Protein AF-A0A839HGT4-F1 (afdb_monomer_lite)

Radius of gyration: 17.66 Å; chains: 1; bounding box: 36×34×66 Å

Sequence (152 aa):
MLLLSRGLAERLERAIYTRLTATAQTRLDPGFSEPMRWLAMYPPLILPAMKPLRERFRAVAPAPWTVQVWLEGGLAEALAESWTWLPGNQAMQLLTLRGRVELRLEVSGDLSPELLDRAWGLLQRALRQAHLVAAEPARGQKMQPVPSRPLV

pLDDT: mean 83.68, std 14.23, range [38.78, 97.06]

Structure (mmCIF, N/CA/C/O backbone):
data_AF-A0A839HGT4-F1
#
_entry.id   AF-A0A839HGT4-F1
#
loop_
_atom_site.group_PDB
_atom_site.id
_atom_site.type_symbol
_atom_site.label_atom_id
_atom_site.label_alt_id
_atom_site.label_comp_id
_atom_site.label_asym_id
_atom_site.label_entity_id
_atom_site.label_seq_id
_atom_site.pdbx_PDB_ins_code
_atom_site.Cartn_x
_atom_site.Cartn_y
_atom_site.Cartn_z
_atom_site.occupancy
_atom_site.B_iso_or_equiv
_atom_site.auth_seq_id
_atom_site.auth_comp_id
_atom_site.auth_asym_id
_atom_site.auth_atom_id
_atom_site.pdbx_PDB_model_num
ATOM 1 N N . MET A 1 1 ? -1.126 -8.202 -4.307 1.00 91.88 1 MET A N 1
ATOM 2 C CA . MET A 1 1 ? -1.610 -6.850 -4.666 1.00 91.88 1 MET A CA 1
ATOM 3 C C . MET A 1 1 ? -0.645 -5.845 -4.074 1.00 91.88 1 MET A C 1
ATOM 5 O O . MET A 1 1 ? -0.169 -6.081 -2.972 1.00 91.88 1 MET A O 1
ATOM 9 N N . LEU A 1 2 ? -0.371 -4.745 -4.769 1.00 95.62 2 LEU A N 1
ATOM 10 C CA . LEU A 1 2 ? 0.358 -3.609 -4.214 1.00 95.62 2 LEU A CA 1
ATOM 11 C C . LEU A 1 2 ? -0.546 -2.375 -4.236 1.00 95.62 2 LEU A C 1
ATOM 13 O O . LEU A 1 2 ? -1.113 -2.052 -5.277 1.00 95.62 2 LEU A O 1
ATOM 17 N N . LEU A 1 3 ? -0.652 -1.697 -3.099 1.00 95.12 3 LEU A N 1
ATOM 18 C CA . LEU A 1 3 ? -1.322 -0.412 -2.931 1.00 95.12 3 LEU A CA 1
ATOM 19 C C . LEU A 1 3 ? -0.299 0.600 -2.408 1.00 95.12 3 LEU A C 1
ATOM 21 O O . LEU A 1 3 ? 0.423 0.314 -1.454 1.00 95.12 3 LEU A O 1
ATOM 25 N N . LEU A 1 4 ? -0.240 1.775 -3.022 1.00 95.62 4 LEU A N 1
ATOM 26 C CA . LEU A 1 4 ? 0.694 2.843 -2.674 1.00 95.62 4 LEU A CA 1
ATOM 27 C C . LEU A 1 4 ? -0.062 4.147 -2.473 1.00 95.62 4 LEU A C 1
ATOM 29 O O . LEU A 1 4 ? -0.983 4.433 -3.242 1.00 95.62 4 LEU A O 1
ATOM 33 N N . SER A 1 5 ? 0.357 4.969 -1.507 1.00 94.56 5 SER A N 1
ATOM 34 C CA . SER A 1 5 ? -0.072 6.368 -1.491 1.00 94.56 5 SER A CA 1
ATOM 35 C C . SER A 1 5 ? 0.372 7.052 -2.784 1.00 94.56 5 SER A C 1
ATOM 37 O O . SER A 1 5 ? 1.427 6.749 -3.352 1.00 94.56 5 SER A O 1
ATOM 39 N N . ARG A 1 6 ? -0.458 7.961 -3.288 1.00 92.25 6 ARG A N 1
ATOM 40 C CA . ARG A 1 6 ? -0.285 8.551 -4.617 1.00 92.25 6 ARG A CA 1
ATOM 41 C C . ARG A 1 6 ? 1.058 9.266 -4.770 1.00 92.25 6 ARG A C 1
ATOM 43 O O . ARG A 1 6 ? 1.762 9.025 -5.745 1.00 92.25 6 ARG A O 1
ATOM 50 N N . GLY A 1 7 ? 1.466 10.033 -3.757 1.00 92.81 7 GLY A N 1
ATOM 51 C CA . GLY A 1 7 ? 2.773 10.696 -3.745 1.00 92.81 7 GLY A CA 1
ATOM 52 C C . GLY A 1 7 ? 3.954 9.717 -3.777 1.00 92.81 7 GLY A C 1
ATOM 53 O O . GLY A 1 7 ? 4.954 9.979 -4.448 1.00 92.81 7 GLY A O 1
ATOM 54 N N . LEU A 1 8 ? 3.843 8.562 -3.107 1.00 94.50 8 LEU A N 1
ATOM 55 C CA . LEU A 1 8 ? 4.861 7.510 -3.177 1.00 94.50 8 LEU A CA 1
ATOM 56 C C . LEU A 1 8 ? 4.902 6.872 -4.571 1.00 94.50 8 LEU A C 1
ATOM 58 O O . LEU A 1 8 ? 5.988 6.721 -5.127 1.00 94.50 8 LEU A O 1
ATOM 62 N N . ALA A 1 9 ? 3.745 6.538 -5.149 1.00 94.56 9 ALA A N 1
ATOM 63 C CA . ALA A 1 9 ? 3.667 5.962 -6.492 1.00 94.56 9 ALA A CA 1
ATOM 64 C C . ALA A 1 9 ? 4.319 6.882 -7.538 1.00 94.56 9 ALA A C 1
ATOM 66 O O . ALA A 1 9 ? 5.223 6.459 -8.254 1.00 94.56 9 ALA A O 1
ATOM 67 N N . GLU A 1 10 ? 3.971 8.171 -7.535 1.00 93.94 10 GLU A N 1
ATOM 68 C CA . GLU A 1 10 ? 4.536 9.170 -8.451 1.00 93.94 10 GLU A CA 1
ATOM 69 C C . GLU A 1 10 ? 6.054 9.352 -8.275 1.00 93.94 10 GLU A C 1
ATOM 71 O O . GLU A 1 10 ? 6.787 9.584 -9.239 1.00 93.94 10 GLU A O 1
ATOM 76 N N . ARG A 1 11 ? 6.570 9.278 -7.040 1.00 94.06 11 ARG A N 1
ATOM 77 C CA . ARG A 1 11 ? 8.022 9.308 -6.781 1.00 94.06 11 ARG A CA 1
ATOM 78 C C . ARG A 1 11 ? 8.727 8.070 -7.332 1.00 94.06 11 ARG A C 1
ATOM 80 O O . ARG A 1 11 ? 9.774 8.207 -7.963 1.00 94.06 11 ARG A O 1
ATOM 87 N N . LEU A 1 12 ? 8.169 6.884 -7.098 1.00 94.50 12 LEU A N 1
ATOM 88 C CA . LEU A 1 12 ? 8.742 5.631 -7.586 1.00 94.50 12 LEU A CA 1
ATOM 89 C C . LEU A 1 12 ? 8.698 5.557 -9.114 1.00 94.50 12 LEU A C 1
ATOM 91 O O . LEU A 1 12 ? 9.690 5.169 -9.715 1.00 94.50 12 LEU A O 1
ATOM 95 N N . GLU A 1 13 ? 7.610 5.995 -9.745 1.00 93.00 13 GLU A N 1
ATOM 96 C CA . GLU A 1 13 ? 7.476 6.052 -11.207 1.00 93.00 13 GLU A CA 1
ATOM 97 C C . GLU A 1 13 ? 8.505 6.971 -11.852 1.00 93.00 13 GLU A C 1
ATOM 99 O O . GLU A 1 13 ? 9.148 6.576 -12.822 1.00 93.00 13 GLU A O 1
ATOM 104 N N . ARG A 1 14 ? 8.735 8.158 -11.277 1.00 91.75 14 ARG A N 1
ATOM 105 C CA . ARG A 1 14 ? 9.814 9.048 -11.728 1.00 91.75 14 ARG A CA 1
ATOM 106 C C . ARG A 1 14 ? 11.180 8.379 -11.610 1.00 91.75 14 ARG A C 1
ATOM 108 O O . ARG A 1 14 ? 11.961 8.427 -12.552 1.00 91.75 14 ARG A O 1
ATOM 115 N N . ALA A 1 15 ? 11.456 7.715 -10.487 1.00 89.88 15 ALA A N 1
ATOM 116 C CA . ALA A 1 15 ? 12.719 7.007 -10.289 1.00 89.88 15 ALA A CA 1
ATOM 117 C C . ALA A 1 15 ? 12.903 5.833 -11.271 1.00 89.88 15 ALA A C 1
ATOM 119 O O . ALA A 1 15 ? 14.006 5.636 -11.780 1.00 89.88 15 ALA A O 1
ATOM 120 N N . ILE A 1 16 ? 11.833 5.083 -11.562 1.00 88.25 16 ILE A N 1
ATOM 121 C CA . ILE A 1 16 ? 11.823 4.012 -12.569 1.00 88.25 16 ILE A CA 1
ATOM 122 C C . ILE A 1 16 ? 12.111 4.599 -13.948 1.00 88.25 16 ILE A C 1
ATOM 124 O O . ILE A 1 16 ? 13.024 4.124 -14.616 1.00 88.25 16 ILE A O 1
ATOM 128 N N . TYR A 1 17 ? 11.379 5.645 -14.350 1.00 85.06 17 TYR A N 1
ATOM 129 C CA . TYR A 1 17 ? 11.561 6.304 -15.641 1.00 85.06 17 TYR A CA 1
ATOM 130 C C . TYR A 1 17 ? 13.007 6.760 -15.825 1.00 85.06 17 TYR A C 1
ATOM 132 O O . TYR A 1 17 ? 13.649 6.333 -16.779 1.00 85.06 17 TYR A O 1
ATOM 140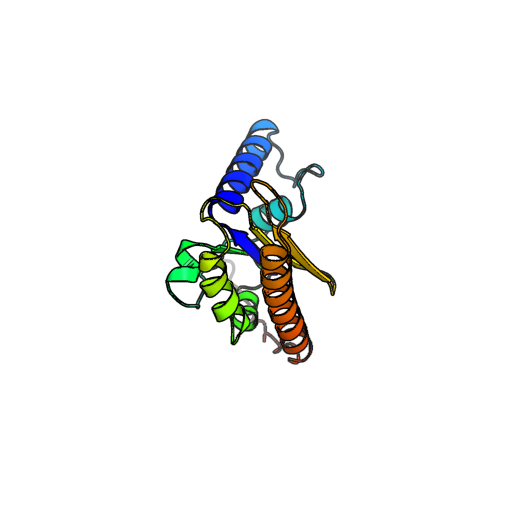 N N . THR A 1 18 ? 13.550 7.524 -14.867 1.00 85.56 18 THR A N 1
ATOM 141 C CA . THR A 1 18 ? 14.934 8.013 -14.919 1.00 85.56 18 THR A CA 1
ATOM 142 C C . THR A 1 18 ? 15.927 6.872 -15.122 1.00 85.56 18 THR A C 1
ATOM 144 O O . THR A 1 18 ? 16.818 6.985 -15.961 1.00 85.56 18 THR A O 1
ATOM 147 N N . ARG A 1 19 ? 15.769 5.757 -14.396 1.00 81.25 19 ARG A N 1
ATOM 148 C CA . ARG A 1 19 ? 16.666 4.600 -14.523 1.00 81.25 19 ARG A CA 1
ATOM 149 C C . ARG A 1 19 ? 16.521 3.889 -15.865 1.00 81.25 19 ARG A C 1
ATOM 151 O O . ARG A 1 19 ? 17.537 3.612 -16.489 1.00 81.25 19 ARG A O 1
ATOM 158 N N . LEU A 1 20 ? 15.294 3.652 -16.332 1.00 76.69 20 LEU A N 1
ATOM 159 C CA . LEU A 1 20 ? 15.043 3.013 -17.630 1.00 76.69 20 LEU A CA 1
ATOM 160 C C . LEU A 1 20 ? 15.582 3.856 -18.795 1.00 76.69 20 LEU A C 1
ATOM 162 O O . LEU A 1 20 ? 16.169 3.310 -19.727 1.00 76.69 20 LEU A O 1
ATOM 166 N N . THR A 1 21 ? 15.430 5.183 -18.734 1.00 77.94 21 THR A N 1
ATOM 167 C CA . THR A 1 21 ? 15.963 6.086 -19.765 1.00 77.94 21 THR A CA 1
ATOM 168 C C . THR A 1 21 ? 17.477 6.248 -19.696 1.00 77.94 21 THR A C 1
ATOM 170 O O . THR A 1 21 ? 18.103 6.467 -20.727 1.00 77.94 21 THR A O 1
ATOM 173 N N . ALA A 1 22 ? 18.078 6.139 -18.506 1.00 70.81 22 ALA A N 1
ATOM 174 C CA . ALA A 1 22 ? 19.517 6.319 -18.332 1.00 70.81 22 ALA A CA 1
ATOM 175 C C . ALA A 1 22 ? 20.342 5.147 -18.881 1.00 70.81 22 ALA A C 1
ATOM 177 O O . ALA A 1 22 ? 21.476 5.357 -19.303 1.00 70.81 22 ALA A O 1
ATOM 178 N N . THR A 1 23 ? 19.809 3.921 -18.873 1.00 61.31 23 THR A N 1
ATOM 179 C CA . THR A 1 23 ? 20.601 2.726 -19.207 1.00 61.31 23 THR A CA 1
ATOM 180 C C . THR A 1 23 ? 20.318 2.121 -20.581 1.00 61.31 23 THR A C 1
ATOM 182 O O . THR A 1 23 ? 20.985 1.153 -20.938 1.00 61.31 23 THR A O 1
ATOM 185 N N . ALA A 1 24 ? 19.372 2.653 -21.369 1.00 61.88 24 ALA A N 1
ATOM 186 C CA . ALA A 1 24 ? 18.932 2.056 -22.644 1.00 61.88 24 ALA A CA 1
ATOM 187 C C . ALA A 1 24 ? 18.650 0.535 -22.538 1.00 61.88 24 ALA A C 1
ATOM 189 O O . ALA A 1 24 ? 18.804 -0.221 -23.499 1.00 61.88 24 ALA A O 1
ATOM 190 N N . GLN A 1 25 ? 18.267 0.065 -21.347 1.00 55.62 25 GLN A N 1
ATOM 191 C CA . GLN A 1 25 ? 18.055 -1.347 -21.051 1.00 55.62 25 GLN A CA 1
ATOM 192 C C . GLN A 1 25 ? 16.583 -1.709 -21.249 1.00 55.62 25 GLN A C 1
ATOM 194 O O . GLN A 1 25 ? 15.686 -1.106 -20.669 1.00 55.62 25 GLN A O 1
ATOM 199 N N . THR A 1 26 ? 16.335 -2.765 -22.021 1.00 61.91 26 THR A N 1
ATOM 200 C CA . THR A 1 26 ? 15.007 -3.376 -22.213 1.00 61.91 26 THR A CA 1
ATOM 201 C C . THR A 1 26 ? 14.682 -4.453 -21.171 1.00 61.91 26 THR A C 1
ATOM 203 O O . THR A 1 26 ? 13.646 -5.110 -21.253 1.00 61.91 26 THR A O 1
ATOM 206 N N . ARG A 1 27 ? 15.561 -4.658 -20.181 1.00 63.50 27 ARG A N 1
ATOM 207 C CA . ARG A 1 27 ? 15.367 -5.593 -19.064 1.00 63.50 27 ARG A CA 1
ATOM 208 C C . ARG A 1 27 ? 15.111 -4.826 -17.770 1.00 63.50 27 ARG A C 1
ATOM 210 O O . ARG A 1 27 ? 15.682 -3.762 -17.561 1.00 63.50 27 ARG A O 1
ATOM 217 N N . LEU A 1 28 ? 14.286 -5.402 -16.894 1.00 70.31 28 LEU A N 1
ATOM 218 C CA . LEU A 1 28 ? 14.092 -4.894 -15.535 1.00 70.31 28 LEU A CA 1
ATOM 219 C C . LEU A 1 28 ? 15.431 -4.883 -14.790 1.00 70.31 28 LEU A C 1
ATOM 221 O O . LEU A 1 28 ? 16.083 -5.920 -14.666 1.00 70.31 28 LEU A O 1
ATOM 225 N N . ASP A 1 29 ? 15.814 -3.705 -14.304 1.00 74.50 29 ASP A N 1
ATOM 226 C CA . ASP A 1 29 ? 17.046 -3.487 -13.551 1.00 74.50 29 ASP A CA 1
ATOM 227 C C . ASP A 1 29 ? 17.002 -4.282 -12.226 1.00 74.50 29 ASP A C 1
ATOM 229 O O . ASP A 1 29 ? 16.066 -4.104 -11.434 1.00 74.50 29 ASP A O 1
ATOM 233 N N . PRO A 1 30 ? 17.992 -5.156 -11.946 1.00 75.38 30 PRO A N 1
ATOM 234 C CA . PRO A 1 30 ? 18.065 -5.894 -10.684 1.00 75.38 30 PRO A CA 1
ATOM 235 C C . PRO A 1 30 ? 18.169 -4.980 -9.449 1.00 75.38 30 PRO A C 1
ATOM 237 O O . PRO A 1 30 ? 17.852 -5.416 -8.343 1.00 75.38 30 PRO A O 1
ATOM 240 N N . GLY A 1 31 ? 18.548 -3.710 -9.619 1.00 81.38 31 GLY A N 1
ATOM 241 C CA . GLY A 1 31 ? 18.547 -2.680 -8.581 1.00 81.38 31 GLY A CA 1
ATOM 242 C C . GLY A 1 31 ? 17.166 -2.100 -8.243 1.00 81.38 31 GLY A C 1
ATOM 243 O O . GLY A 1 31 ? 17.079 -1.192 -7.408 1.00 81.38 31 GLY A O 1
ATOM 244 N N . PHE A 1 32 ? 16.083 -2.563 -8.878 1.00 86.56 32 PHE A N 1
ATOM 245 C CA . PHE A 1 32 ? 14.724 -2.137 -8.540 1.00 86.56 32 PHE A CA 1
ATOM 246 C C . PHE A 1 32 ? 14.237 -2.773 -7.235 1.00 86.56 32 PHE A C 1
ATOM 248 O O . PHE A 1 32 ? 14.217 -3.996 -7.058 1.00 86.56 32 PHE A O 1
ATOM 255 N N . SER A 1 33 ? 13.738 -1.918 -6.339 1.00 90.69 33 SER A N 1
ATOM 256 C CA . SER A 1 33 ? 13.003 -2.366 -5.156 1.00 90.69 33 SER A CA 1
ATOM 257 C C . SER A 1 33 ? 11.726 -3.121 -5.554 1.00 90.69 33 SER A C 1
ATOM 259 O O . SER A 1 33 ? 11.225 -2.977 -6.670 1.00 90.69 33 SER A O 1
ATOM 261 N N . GLU A 1 34 ? 11.170 -3.927 -4.644 1.00 91.75 34 GLU A N 1
ATOM 262 C CA . GLU A 1 34 ? 9.942 -4.694 -4.917 1.00 91.75 34 GLU A CA 1
ATOM 263 C C . GLU A 1 34 ? 8.787 -3.803 -5.435 1.00 91.75 34 GLU A C 1
ATOM 265 O O . GLU A 1 34 ? 8.241 -4.126 -6.490 1.00 91.75 34 GLU A O 1
ATOM 270 N N . PRO A 1 35 ? 8.461 -2.642 -4.827 1.00 92.81 35 PRO A N 1
ATOM 271 C CA . PRO A 1 35 ? 7.405 -1.768 -5.346 1.00 92.81 35 PRO A CA 1
ATOM 272 C C . PRO A 1 35 ? 7.698 -1.223 -6.746 1.00 92.81 35 PRO A C 1
ATOM 274 O O . PRO A 1 35 ? 6.788 -1.115 -7.565 1.00 92.81 35 PRO A O 1
ATOM 277 N N . MET A 1 36 ? 8.969 -0.919 -7.042 1.00 93.44 36 MET A N 1
ATOM 278 C CA . MET A 1 36 ? 9.378 -0.466 -8.373 1.00 93.44 36 MET A CA 1
ATOM 279 C C . MET A 1 36 ? 9.178 -1.556 -9.421 1.00 93.44 36 MET A C 1
ATOM 281 O O . MET A 1 36 ? 8.647 -1.281 -10.494 1.00 93.44 36 MET A O 1
ATOM 285 N N . ARG A 1 37 ? 9.542 -2.804 -9.096 1.00 92.00 37 ARG A N 1
ATOM 286 C CA . ARG A 1 37 ? 9.300 -3.949 -9.982 1.00 92.00 37 ARG A CA 1
ATOM 287 C C . ARG A 1 37 ? 7.812 -4.109 -10.273 1.00 92.00 37 ARG A C 1
ATOM 289 O O . ARG A 1 37 ? 7.445 -4.261 -11.430 1.00 92.00 37 ARG A O 1
ATOM 296 N N . TRP A 1 38 ? 6.948 -4.026 -9.263 1.00 94.12 38 TRP A N 1
ATOM 297 C CA . TRP A 1 38 ? 5.499 -4.125 -9.472 1.00 94.12 38 TRP A CA 1
ATOM 298 C C . TRP A 1 38 ? 4.944 -3.002 -10.353 1.00 94.12 38 TRP A C 1
ATOM 300 O O . TRP A 1 38 ? 4.175 -3.294 -11.263 1.00 94.12 38 TRP A O 1
ATOM 310 N N . LEU A 1 39 ? 5.348 -1.749 -10.116 1.00 93.19 39 LEU A N 1
ATOM 311 C CA . LEU A 1 39 ? 4.931 -0.600 -10.931 1.00 93.19 39 LEU A CA 1
ATOM 312 C C . LEU A 1 39 ? 5.421 -0.690 -12.382 1.00 93.19 39 LEU A C 1
ATOM 314 O O . LEU A 1 39 ? 4.719 -0.261 -13.290 1.00 93.19 39 LEU A O 1
ATOM 318 N N . ALA A 1 40 ? 6.611 -1.249 -12.604 1.00 90.62 40 ALA A N 1
ATOM 319 C CA . ALA A 1 40 ? 7.153 -1.451 -13.943 1.00 90.62 40 ALA A CA 1
ATOM 320 C C . ALA A 1 40 ? 6.504 -2.639 -14.679 1.00 90.62 40 ALA A C 1
ATOM 322 O O . ALA A 1 40 ? 6.446 -2.638 -15.905 1.00 90.62 40 ALA A O 1
ATOM 323 N N . MET A 1 41 ? 6.034 -3.659 -13.951 1.00 90.31 41 MET A N 1
ATOM 324 C CA . MET A 1 41 ? 5.478 -4.889 -14.533 1.00 90.31 41 MET A CA 1
ATOM 325 C C . MET A 1 41 ? 3.967 -4.849 -14.759 1.00 90.31 41 MET A C 1
ATOM 327 O O . MET A 1 41 ? 3.477 -5.524 -15.661 1.00 90.31 41 MET A O 1
ATOM 331 N N . TYR A 1 42 ? 3.218 -4.120 -13.931 1.00 91.56 42 TYR A N 1
ATOM 332 C CA . TYR A 1 42 ? 1.759 -4.176 -13.932 1.00 91.56 42 TYR A CA 1
ATOM 333 C C . TYR A 1 42 ? 1.153 -2.791 -14.151 1.00 91.56 42 TYR A C 1
ATOM 335 O O . TYR A 1 42 ? 1.566 -1.832 -13.494 1.00 91.56 42 TYR A O 1
ATOM 343 N N . PRO A 1 43 ? 0.141 -2.670 -15.029 1.00 89.00 43 PRO A N 1
ATOM 344 C CA . PRO A 1 43 ? -0.509 -1.394 -15.262 1.00 89.00 43 PRO A CA 1
ATOM 345 C C . PRO A 1 43 ? -1.263 -0.927 -14.006 1.00 89.00 43 PRO A C 1
ATOM 347 O O . PRO A 1 43 ? -1.779 -1.754 -13.243 1.00 89.00 43 PRO A O 1
ATOM 350 N N . PRO A 1 44 ? -1.369 0.396 -13.791 1.00 89.25 44 PRO A N 1
ATOM 351 C CA . PRO A 1 44 ? -2.185 0.951 -12.722 1.00 89.25 44 PRO A CA 1
ATOM 352 C C . PRO A 1 44 ? -3.652 0.570 -12.913 1.00 89.25 44 PRO A C 1
ATOM 354 O O . PRO A 1 44 ? -4.200 0.652 -14.012 1.00 89.25 44 PRO A O 1
ATOM 357 N N . LEU A 1 45 ? -4.292 0.171 -11.819 1.00 90.00 45 LEU A N 1
ATOM 358 C CA . LEU A 1 45 ? -5.675 -0.282 -11.811 1.00 90.00 45 LEU A CA 1
ATOM 359 C C . LEU A 1 45 ? -6.611 0.831 -11.342 1.00 90.00 45 LEU A C 1
ATOM 361 O O . LEU A 1 45 ? -6.288 1.609 -10.440 1.00 90.00 45 LEU A O 1
ATOM 365 N N . ILE A 1 46 ? -7.799 0.885 -11.942 1.00 83.81 46 ILE A N 1
ATOM 366 C CA . ILE A 1 46 ? -8.873 1.772 -11.494 1.00 83.81 46 ILE A CA 1
ATOM 367 C C . ILE A 1 46 ? -9.487 1.150 -10.244 1.00 83.81 46 ILE A C 1
ATOM 369 O O . ILE A 1 46 ? -10.004 0.037 -10.301 1.00 83.81 46 ILE A O 1
ATOM 373 N N . LEU A 1 47 ? -9.438 1.863 -9.116 1.00 81.62 47 LEU A N 1
ATOM 374 C CA . LEU A 1 47 ? -10.047 1.372 -7.884 1.00 81.62 47 LEU A CA 1
ATOM 375 C C . LEU A 1 47 ? -11.580 1.456 -8.006 1.00 81.62 47 LEU A C 1
ATOM 377 O O . LEU A 1 47 ? -12.109 2.569 -8.137 1.00 81.62 47 LEU A O 1
ATOM 381 N N . PRO A 1 48 ? -12.300 0.319 -7.933 1.00 66.25 48 PRO A N 1
ATOM 382 C CA . PRO A 1 48 ? -13.763 0.307 -7.989 1.00 66.25 48 PRO A CA 1
ATOM 383 C C . PRO A 1 48 ? -14.396 0.938 -6.738 1.00 66.25 48 PRO A C 1
ATOM 385 O O . PRO A 1 48 ? -15.570 1.292 -6.746 1.00 66.25 48 PRO A O 1
ATOM 388 N N . ALA A 1 49 ? -13.603 1.114 -5.677 1.00 64.62 49 ALA A N 1
ATOM 389 C CA . ALA A 1 49 ? -14.023 1.626 -4.383 1.00 64.62 49 ALA A CA 1
ATOM 390 C C . ALA A 1 49 ? -14.362 3.138 -4.380 1.00 64.62 49 ALA A C 1
ATOM 392 O O . ALA A 1 49 ? -14.271 3.835 -5.396 1.00 64.62 49 ALA A O 1
ATOM 393 N N . MET A 1 50 ? -14.774 3.644 -3.211 1.00 65.56 50 MET A N 1
ATOM 394 C CA . MET A 1 50 ? -15.223 5.025 -2.982 1.00 65.56 50 MET A CA 1
ATOM 395 C C . MET A 1 50 ? -14.251 6.073 -3.561 1.00 65.56 50 MET A C 1
ATOM 397 O O . MET A 1 50 ? -13.032 5.899 -3.515 1.00 65.56 50 MET A O 1
ATOM 401 N N . LYS A 1 51 ? -14.787 7.207 -4.044 1.00 76.38 51 LYS A N 1
ATOM 402 C CA . LYS A 1 51 ? -14.020 8.347 -4.597 1.00 76.38 51 LYS A CA 1
ATOM 403 C C . LYS A 1 51 ? -12.745 8.709 -3.795 1.00 76.38 51 LYS A C 1
ATOM 405 O O . LYS A 1 51 ? -11.708 8.858 -4.442 1.00 76.38 51 LYS A O 1
ATOM 410 N N . PRO A 1 52 ? -12.753 8.747 -2.444 1.00 81.25 52 PRO A N 1
ATOM 411 C CA . PRO A 1 52 ? -11.562 9.075 -1.653 1.00 81.25 52 PRO A CA 1
ATOM 412 C C . PRO A 1 52 ? -10.375 8.125 -1.866 1.00 81.25 52 PRO A C 1
ATOM 414 O O . PRO A 1 52 ? -9.226 8.560 -1.852 1.00 81.25 52 PRO A O 1
ATOM 417 N N . LEU A 1 53 ? -10.627 6.834 -2.111 1.00 86.50 53 LEU A N 1
ATOM 418 C CA . LEU A 1 53 ? -9.557 5.857 -2.325 1.00 86.50 53 LEU A CA 1
ATOM 419 C C . LEU A 1 53 ? -8.835 6.102 -3.651 1.00 86.50 53 LEU A C 1
ATOM 421 O O . LEU A 1 53 ? -7.610 6.039 -3.694 1.00 86.50 53 LEU A O 1
ATOM 425 N N . ARG A 1 54 ? -9.573 6.447 -4.716 1.00 87.06 54 ARG A N 1
ATOM 426 C CA . ARG A 1 54 ? -8.989 6.783 -6.030 1.00 87.06 54 ARG A CA 1
ATOM 427 C C . ARG A 1 54 ? -8.125 8.040 -5.995 1.00 87.06 54 ARG A C 1
ATOM 429 O O . ARG A 1 54 ? -7.175 8.164 -6.766 1.00 87.06 54 ARG A O 1
ATOM 436 N N . GLU A 1 55 ? -8.464 8.984 -5.128 1.00 87.38 55 GLU A N 1
ATOM 437 C CA . GLU A 1 55 ? -7.704 10.226 -4.978 1.00 87.38 55 GLU A CA 1
ATOM 438 C C . GLU A 1 55 ? -6.380 9.994 -4.238 1.00 87.38 55 GLU A C 1
ATOM 440 O O . GLU A 1 55 ? -5.406 10.700 -4.496 1.00 87.38 55 GLU A O 1
ATOM 445 N N . ARG A 1 56 ? -6.312 8.971 -3.375 1.00 88.75 56 ARG A N 1
ATOM 446 C CA . ARG A 1 56 ? -5.168 8.737 -2.480 1.00 88.75 56 ARG A CA 1
ATOM 447 C C . ARG A 1 56 ? -4.276 7.582 -2.800 1.00 88.75 56 ARG A C 1
ATOM 449 O O . ARG A 1 56 ? -3.101 7.640 -2.444 1.00 88.75 56 ARG A O 1
ATOM 456 N N . PHE A 1 57 ? -4.811 6.558 -3.436 1.00 92.06 57 PHE A N 1
ATOM 457 C CA . PHE A 1 57 ? -4.077 5.333 -3.637 1.00 92.06 57 PHE A CA 1
ATOM 458 C C . PHE A 1 57 ? -3.985 4.977 -5.106 1.00 92.06 57 PHE A C 1
ATOM 460 O O . PHE A 1 57 ? -4.918 5.154 -5.890 1.00 92.06 57 PHE A O 1
ATOM 467 N N . ARG A 1 58 ? -2.833 4.416 -5.454 1.00 93.31 58 ARG A N 1
ATOM 468 C CA . ARG A 1 58 ? -2.618 3.703 -6.704 1.00 93.31 58 ARG A CA 1
ATOM 469 C C . ARG A 1 58 ? -2.476 2.225 -6.372 1.00 93.31 58 ARG A C 1
ATOM 471 O O . ARG A 1 58 ? -1.701 1.876 -5.483 1.00 93.31 58 ARG A O 1
ATOM 478 N N . ALA A 1 59 ? -3.215 1.369 -7.073 1.00 93.88 59 ALA A N 1
ATOM 479 C CA . ALA A 1 59 ? -3.043 -0.076 -6.975 1.00 93.88 59 ALA A CA 1
ATOM 480 C C . ALA A 1 59 ? -2.472 -0.656 -8.262 1.00 93.88 59 ALA A C 1
ATOM 482 O O . ALA A 1 59 ? -2.810 -0.213 -9.360 1.00 93.88 59 ALA A O 1
ATOM 483 N N . VAL A 1 60 ? -1.667 -1.698 -8.100 1.00 94.06 60 VAL A N 1
ATOM 484 C CA . VAL A 1 60 ? -1.222 -2.579 -9.175 1.00 94.06 60 VAL A CA 1
ATOM 485 C C . VAL A 1 60 ? -1.352 -4.032 -8.723 1.00 94.06 60 VAL A C 1
ATOM 487 O O . VAL A 1 60 ? -1.118 -4.384 -7.559 1.00 94.06 60 VAL A O 1
ATOM 490 N N . ALA A 1 61 ? -1.770 -4.896 -9.640 1.00 92.19 61 ALA A N 1
ATOM 491 C CA . ALA A 1 61 ? -1.898 -6.325 -9.396 1.00 92.19 61 ALA A CA 1
ATOM 492 C C . ALA A 1 61 ? -1.738 -7.116 -10.702 1.00 92.19 61 ALA A C 1
ATOM 494 O O . ALA A 1 61 ? -2.012 -6.564 -11.766 1.00 92.19 61 ALA A O 1
ATOM 495 N N . PRO A 1 62 ? -1.364 -8.409 -10.627 1.00 88.88 62 PRO A N 1
ATOM 496 C CA . PRO A 1 62 ? -1.258 -9.267 -11.806 1.00 88.88 62 PRO A CA 1
ATOM 497 C C . PRO A 1 62 ? -2.569 -9.425 -12.579 1.00 88.88 62 PRO A C 1
ATOM 499 O O . PRO A 1 62 ? -2.547 -9.580 -13.795 1.00 88.88 62 PRO A O 1
ATOM 502 N N . ALA A 1 63 ? -3.709 -9.373 -11.884 1.00 87.00 63 ALA A N 1
ATOM 503 C CA . ALA A 1 63 ? -5.026 -9.417 -12.498 1.00 87.00 63 ALA A CA 1
ATOM 504 C C . ALA A 1 63 ? -5.910 -8.275 -11.959 1.00 87.00 63 ALA A C 1
ATOM 506 O O . ALA A 1 63 ? -5.980 -8.090 -10.741 1.00 87.00 63 ALA A O 1
ATOM 507 N N . PRO A 1 64 ? -6.617 -7.520 -12.826 1.00 81.88 64 PRO A N 1
ATOM 508 C CA . PRO A 1 64 ? -7.444 -6.385 -12.404 1.00 81.88 64 PRO A CA 1
ATOM 509 C C . PRO A 1 64 ? -8.513 -6.736 -11.363 1.00 81.88 64 PRO A C 1
ATOM 511 O O . PRO A 1 64 ? -8.696 -6.003 -10.392 1.00 81.88 64 PRO A O 1
ATOM 514 N N . TRP A 1 65 ? -9.173 -7.887 -11.527 1.00 83.00 65 TRP A N 1
ATOM 515 C CA . TRP A 1 65 ? -10.236 -8.350 -10.627 1.00 83.00 65 TRP A CA 1
ATOM 516 C C . TRP A 1 65 ? -9.743 -8.575 -9.193 1.00 83.00 65 TRP A C 1
ATOM 518 O O . TRP A 1 65 ? -10.517 -8.445 -8.249 1.00 83.00 65 TRP A O 1
ATOM 528 N N . THR A 1 66 ? -8.448 -8.856 -9.007 1.00 84.12 66 THR A N 1
ATOM 529 C CA . THR A 1 66 ? -7.859 -9.064 -7.683 1.00 84.12 66 THR A CA 1
ATOM 530 C C . THR A 1 66 ? -8.033 -7.823 -6.815 1.00 84.12 66 THR A C 1
ATOM 532 O O . THR A 1 66 ? -8.429 -7.943 -5.665 1.00 84.12 66 THR A O 1
ATOM 535 N N . VAL A 1 67 ? -7.814 -6.617 -7.348 1.00 86.19 67 VAL A N 1
ATOM 536 C CA . VAL A 1 67 ? -7.973 -5.388 -6.550 1.00 86.19 67 VAL A CA 1
ATOM 537 C C . VAL A 1 67 ? -9.409 -5.196 -6.079 1.00 86.19 67 VAL A 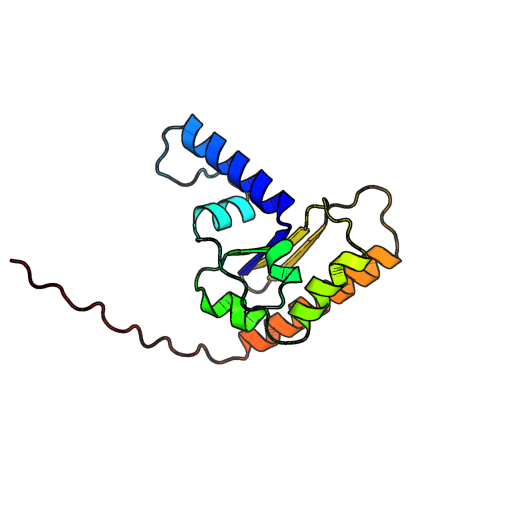C 1
ATOM 539 O O . VAL A 1 67 ? -9.608 -4.721 -4.968 1.00 86.19 67 VAL A O 1
ATOM 542 N N . GLN A 1 68 ? -10.397 -5.591 -6.884 1.00 84.56 68 GLN A N 1
ATOM 543 C CA . GLN A 1 68 ? -11.796 -5.516 -6.478 1.00 84.56 68 GLN A CA 1
ATOM 544 C C . GLN A 1 68 ? -12.058 -6.418 -5.269 1.00 84.56 68 GLN A C 1
ATOM 546 O O . GLN A 1 68 ? -12.464 -5.912 -4.233 1.00 84.56 68 GLN A O 1
ATOM 551 N N . VAL A 1 69 ? -11.705 -7.701 -5.363 1.00 87.12 69 VAL A N 1
ATOM 552 C CA . VAL A 1 69 ? -11.887 -8.675 -4.272 1.00 87.12 69 VAL A CA 1
ATOM 553 C C . VAL A 1 69 ? -11.132 -8.253 -3.005 1.00 87.12 69 VAL A C 1
ATOM 555 O O . VAL A 1 69 ? -11.611 -8.439 -1.894 1.00 87.12 69 VAL A O 1
ATOM 558 N N . TRP A 1 70 ? -9.958 -7.631 -3.136 1.00 88.50 70 TRP A N 1
ATOM 559 C CA . TRP A 1 70 ? -9.218 -7.107 -1.983 1.00 88.50 70 TRP A CA 1
ATOM 560 C C . TRP A 1 70 ? -9.829 -5.839 -1.377 1.00 88.50 70 TRP A C 1
ATOM 562 O O . TRP A 1 70 ? -9.658 -5.604 -0.187 1.00 88.50 70 TRP A O 1
ATOM 572 N N . LEU A 1 71 ? -10.496 -5.000 -2.164 1.00 87.81 71 LEU A N 1
ATOM 573 C CA . LEU A 1 71 ? -11.112 -3.757 -1.687 1.00 87.81 71 LEU A CA 1
ATOM 574 C C . LEU A 1 71 ? -12.609 -3.908 -1.393 1.00 87.81 71 LEU A C 1
ATOM 576 O O . LEU A 1 71 ? -13.297 -2.913 -1.178 1.00 87.81 71 LEU A O 1
ATOM 580 N N . GLU A 1 72 ? -13.114 -5.134 -1.357 1.00 79.00 72 GLU A N 1
ATOM 581 C CA . GLU A 1 72 ? -14.437 -5.435 -0.830 1.00 79.00 72 GLU A CA 1
ATOM 582 C C . GLU A 1 72 ? -14.411 -5.442 0.710 1.00 79.00 72 GLU A C 1
ATOM 584 O O . GLU A 1 72 ? -13.453 -5.885 1.346 1.00 79.00 72 GLU A O 1
ATOM 589 N N . GLY A 1 73 ? -15.476 -4.924 1.327 1.00 76.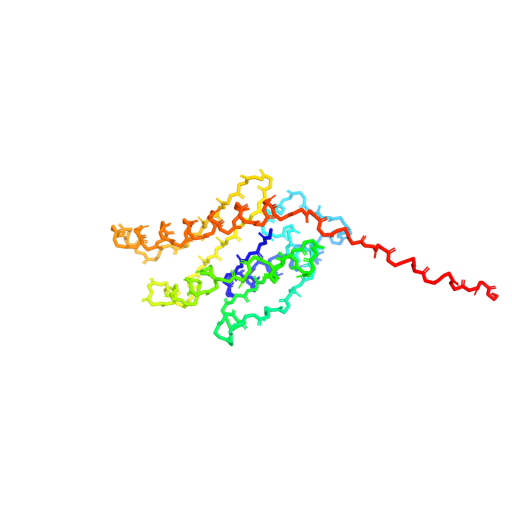38 73 GLY A N 1
ATOM 590 C CA . GLY A 1 73 ? -15.660 -4.939 2.779 1.00 76.38 73 GLY A CA 1
ATOM 591 C C . GLY A 1 73 ? -14.763 -3.972 3.566 1.00 76.38 73 GLY A C 1
ATOM 592 O O . GLY A 1 73 ? -14.374 -2.899 3.101 1.00 76.38 73 GLY A O 1
ATOM 593 N N . GLY A 1 74 ? -14.447 -4.354 4.808 1.00 86.81 74 GLY A N 1
ATOM 594 C CA . GLY A 1 74 ? -13.893 -3.446 5.821 1.00 86.81 74 GLY A CA 1
ATOM 595 C C . GLY A 1 74 ? -12.461 -2.954 5.578 1.00 86.81 74 GLY A C 1
ATOM 596 O O . GLY A 1 74 ? -12.004 -2.069 6.307 1.00 86.81 74 GLY A O 1
ATOM 597 N N . LEU A 1 75 ? -11.732 -3.501 4.593 1.00 92.31 75 LEU A N 1
ATOM 598 C CA . LEU A 1 75 ? -10.401 -2.998 4.231 1.00 92.31 75 LEU A CA 1
ATOM 599 C C . LEU A 1 75 ? -10.489 -1.646 3.516 1.00 92.31 75 LEU A C 1
ATOM 601 O O . LEU A 1 75 ? -9.721 -0.742 3.839 1.00 92.31 75 LEU A O 1
ATOM 605 N N . ALA A 1 76 ? -11.430 -1.482 2.582 1.00 90.88 76 ALA A N 1
ATOM 606 C CA . ALA A 1 76 ? -11.612 -0.218 1.871 1.00 90.88 76 ALA A CA 1
ATOM 607 C C . ALA A 1 76 ? -12.008 0.920 2.821 1.00 90.88 76 ALA A C 1
ATOM 609 O O . ALA A 1 76 ? -11.458 2.015 2.725 1.00 90.88 76 ALA A O 1
ATOM 610 N N . GLU A 1 77 ? -12.897 0.643 3.775 1.00 89.94 77 GLU A N 1
ATOM 611 C CA . GLU A 1 77 ? -13.286 1.597 4.819 1.00 89.94 77 GLU A CA 1
ATOM 612 C C . GLU A 1 77 ? -12.083 2.026 5.658 1.00 89.94 77 GLU A C 1
ATOM 614 O O . GLU A 1 77 ? -11.836 3.214 5.819 1.00 89.94 77 GLU A O 1
ATOM 619 N N . ALA A 1 78 ? -11.262 1.078 6.112 1.00 92.44 78 ALA A N 1
ATOM 620 C CA . ALA A 1 78 ? -10.092 1.401 6.924 1.00 92.44 78 ALA A CA 1
ATOM 621 C C . ALA A 1 78 ? -9.005 2.157 6.163 1.00 92.44 78 ALA A C 1
ATOM 623 O O . ALA A 1 78 ? -8.328 3.007 6.735 1.00 92.44 78 ALA A O 1
ATOM 624 N N . LEU A 1 79 ? -8.843 1.870 4.872 1.00 92.81 79 LEU A N 1
ATOM 625 C CA . LEU A 1 79 ? -7.980 2.651 3.991 1.00 92.81 79 LEU A CA 1
ATOM 626 C C . LEU A 1 79 ? -8.531 4.069 3.772 1.00 92.81 79 LEU A C 1
ATOM 628 O O . LEU A 1 79 ? -7.755 5.005 3.620 1.00 92.81 79 LEU A O 1
ATOM 632 N N . ALA A 1 80 ? -9.852 4.256 3.756 1.00 89.75 80 ALA A N 1
ATOM 633 C CA . ALA A 1 80 ? -10.451 5.586 3.678 1.00 89.75 80 ALA A CA 1
ATOM 634 C C . ALA A 1 80 ? -10.295 6.353 5.006 1.00 89.75 80 ALA A C 1
ATOM 636 O O . ALA A 1 80 ? -9.902 7.521 5.007 1.00 89.75 80 ALA A O 1
ATOM 637 N N . GLU A 1 81 ? -10.534 5.681 6.134 1.00 90.19 81 GLU A N 1
ATOM 638 C CA . GLU A 1 81 ? -10.337 6.200 7.492 1.00 90.19 81 GLU A CA 1
ATOM 639 C C . GLU A 1 81 ? -8.873 6.518 7.791 1.00 90.19 81 GLU A C 1
ATOM 641 O O . GLU A 1 81 ? -8.605 7.384 8.628 1.00 90.19 81 GLU A O 1
ATOM 646 N N . SER A 1 82 ? -7.925 5.865 7.103 1.00 90.75 82 SER A N 1
ATOM 647 C CA . SER A 1 82 ? -6.494 6.070 7.334 1.00 90.75 82 SER A CA 1
ATOM 648 C C . SER A 1 82 ? -6.076 7.525 7.192 1.00 90.75 82 SER A C 1
ATOM 650 O O . SER A 1 82 ? -5.129 7.961 7.830 1.00 90.75 82 SER A O 1
ATOM 652 N N . TRP A 1 83 ? -6.819 8.311 6.416 1.00 83.62 83 TRP A N 1
ATOM 653 C CA . TRP A 1 83 ? -6.567 9.737 6.267 1.00 83.62 83 TRP A CA 1
ATOM 654 C C . TRP A 1 83 ? -6.716 10.557 7.549 1.00 83.62 83 TRP A C 1
ATOM 656 O O . TRP A 1 83 ? -6.117 11.618 7.683 1.00 83.62 83 TRP A O 1
ATOM 666 N N . THR A 1 84 ? -7.542 10.098 8.483 1.00 88.25 84 THR A N 1
ATOM 667 C CA . THR A 1 84 ? -7.774 10.832 9.734 1.00 88.25 84 THR A CA 1
ATOM 668 C C . THR A 1 84 ? -6.536 10.858 10.627 1.00 88.25 84 THR A C 1
ATOM 670 O O . THR A 1 84 ? -6.432 11.722 11.492 1.00 88.25 84 THR A O 1
ATOM 673 N N . TRP A 1 85 ? -5.596 9.938 10.402 1.00 88.88 85 TRP A N 1
ATOM 674 C CA . TRP A 1 85 ? -4.395 9.774 11.218 1.00 88.88 85 TRP A CA 1
ATOM 675 C C . TRP A 1 85 ? -3.096 9.674 10.408 1.00 88.88 85 TRP A C 1
ATOM 677 O O . TRP A 1 85 ? -2.023 9.797 10.990 1.00 88.88 85 TRP A O 1
ATOM 687 N N . LEU A 1 86 ? -3.166 9.492 9.085 1.00 85.50 86 LEU A N 1
ATOM 688 C CA . LEU A 1 86 ? -2.018 9.536 8.184 1.00 85.50 86 LEU A CA 1
ATOM 689 C C . LEU A 1 86 ? -2.030 10.852 7.382 1.00 85.50 86 LEU A C 1
ATOM 691 O O . LEU A 1 86 ? -2.891 11.027 6.511 1.00 85.50 86 LEU A O 1
ATOM 695 N N . PRO A 1 87 ? -1.082 11.773 7.638 1.00 79.94 87 PRO A N 1
ATOM 696 C CA . PRO A 1 87 ? -0.884 12.975 6.841 1.00 79.94 87 PRO A CA 1
ATOM 697 C C . PRO A 1 87 ? -0.801 12.691 5.344 1.00 79.94 87 PRO A C 1
ATOM 699 O O . PRO A 1 87 ? -0.241 11.694 4.890 1.00 79.94 87 PRO A O 1
ATOM 702 N N . GLY A 1 88 ? -1.326 13.610 4.541 1.00 71.88 88 GLY A N 1
ATOM 703 C CA . GLY A 1 88 ? -1.590 13.299 3.146 1.00 71.88 88 GLY A CA 1
ATOM 704 C C . GLY A 1 88 ? -0.425 13.145 2.196 1.00 71.88 88 GLY A C 1
ATOM 705 O O . GLY A 1 88 ? -0.579 12.595 1.106 1.00 71.88 88 GLY A O 1
ATOM 706 N N . ASN A 1 89 ? 0.731 13.632 2.608 1.00 75.12 89 ASN A N 1
ATOM 707 C CA . ASN A 1 89 ? 1.980 13.537 1.878 1.00 75.12 89 ASN A CA 1
ATOM 708 C C . ASN A 1 89 ? 2.828 12.328 2.305 1.00 75.12 89 ASN A C 1
ATOM 710 O O . ASN A 1 89 ? 3.827 12.057 1.637 1.00 75.12 89 ASN A O 1
ATOM 714 N N . GLN A 1 90 ? 2.455 11.599 3.365 1.00 88.50 90 GLN A N 1
ATOM 715 C CA . GLN A 1 90 ? 3.256 10.475 3.849 1.00 88.50 90 GLN A CA 1
ATOM 716 C C . GLN A 1 90 ? 3.230 9.288 2.885 1.00 88.50 90 GLN A C 1
ATOM 718 O O . GLN A 1 90 ? 2.200 8.900 2.312 1.00 88.50 90 GLN A O 1
ATOM 723 N N . ALA A 1 91 ? 4.404 8.687 2.698 1.00 93.00 91 ALA A N 1
ATOM 724 C CA . ALA A 1 91 ? 4.519 7.456 1.948 1.00 93.00 91 ALA A CA 1
ATOM 725 C C . ALA A 1 91 ? 3.865 6.302 2.717 1.00 93.00 91 ALA A C 1
ATOM 727 O O . ALA A 1 91 ? 4.211 6.011 3.858 1.00 93.00 91 ALA A O 1
ATOM 728 N N . MET A 1 92 ? 2.950 5.603 2.054 1.00 95.19 92 MET A N 1
ATOM 729 C CA . MET A 1 92 ? 2.355 4.377 2.567 1.00 95.19 92 MET A CA 1
ATOM 730 C C . MET A 1 92 ? 2.371 3.311 1.484 1.00 95.19 92 MET A C 1
ATOM 732 O O 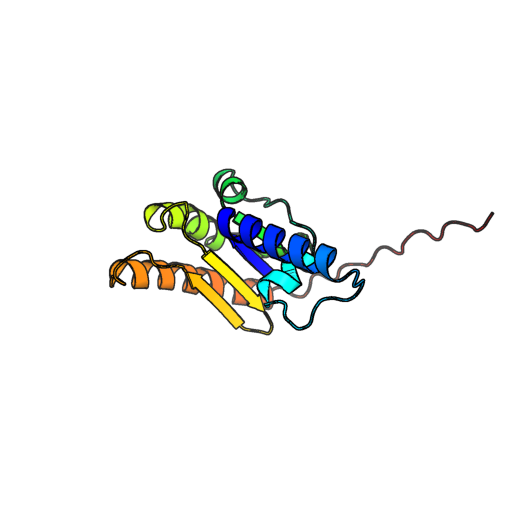. MET A 1 92 ? 2.082 3.588 0.318 1.00 95.19 92 MET A O 1
ATOM 736 N N . GLN A 1 93 ? 2.662 2.082 1.893 1.00 95.94 93 GLN A N 1
ATOM 737 C CA . GLN A 1 93 ? 2.599 0.892 1.061 1.00 95.94 93 GLN A CA 1
ATOM 738 C C . GLN A 1 93 ? 1.860 -0.217 1.804 1.00 95.94 93 GLN A C 1
ATOM 740 O O . GLN A 1 93 ? 2.222 -0.549 2.928 1.00 95.94 93 GLN A O 1
ATOM 745 N N . LEU A 1 94 ? 0.907 -0.857 1.129 1.00 96.44 94 LEU A N 1
ATOM 746 C CA . LEU A 1 94 ? 0.358 -2.150 1.524 1.00 96.44 94 LEU A CA 1
ATOM 747 C C . LEU A 1 94 ? 0.668 -3.166 0.420 1.00 96.44 94 LEU A C 1
ATOM 749 O O . LEU A 1 94 ? 0.233 -3.003 -0.722 1.00 96.44 94 LEU A O 1
ATOM 753 N N . LEU A 1 95 ? 1.433 -4.203 0.749 1.00 95.75 95 LEU A N 1
ATOM 754 C CA . LEU A 1 95 ? 1.840 -5.249 -0.187 1.00 95.75 95 LEU A CA 1
ATOM 755 C C . LEU A 1 95 ? 1.339 -6.610 0.288 1.00 95.75 95 LEU A C 1
ATOM 757 O O . LEU A 1 95 ? 1.531 -6.993 1.439 1.00 95.75 95 LEU A O 1
ATOM 761 N N . THR A 1 96 ? 0.744 -7.360 -0.634 1.00 93.00 96 THR A N 1
ATOM 762 C CA . THR A 1 96 ? 0.353 -8.753 -0.427 1.00 93.00 96 THR A CA 1
ATOM 763 C C . THR A 1 96 ? 1.080 -9.633 -1.434 1.00 93.00 96 THR A C 1
ATOM 765 O O . THR A 1 96 ? 0.868 -9.532 -2.650 1.00 93.00 96 THR A O 1
ATOM 768 N N . LEU A 1 97 ? 2.001 -10.453 -0.925 1.00 90.44 97 LEU A N 1
ATOM 769 C CA . LEU A 1 97 ? 2.941 -11.238 -1.722 1.00 90.44 97 LEU A CA 1
ATOM 770 C C . LEU A 1 97 ? 3.325 -12.520 -0.973 1.00 90.44 97 LEU A C 1
ATOM 772 O O . LEU A 1 97 ? 3.763 -12.463 0.171 1.00 90.44 97 LEU A O 1
ATOM 776 N N . ARG A 1 98 ? 3.203 -13.679 -1.639 1.00 87.62 98 ARG A N 1
ATOM 777 C CA . ARG A 1 98 ? 3.689 -14.991 -1.153 1.00 87.62 98 ARG A CA 1
ATOM 778 C C . ARG A 1 98 ? 3.273 -15.315 0.293 1.00 87.62 98 ARG A C 1
ATOM 780 O O . ARG A 1 98 ? 4.107 -15.660 1.124 1.00 87.62 98 ARG A O 1
ATOM 787 N N . GLY A 1 99 ? 1.983 -15.165 0.594 1.00 88.62 99 GLY A N 1
ATOM 788 C CA . GLY A 1 99 ? 1.434 -15.453 1.925 1.00 88.62 99 GLY A CA 1
ATOM 789 C C . GLY A 1 99 ? 1.783 -14.419 3.000 1.00 88.62 99 GLY A C 1
ATOM 790 O O . GLY A 1 99 ? 1.535 -14.663 4.175 1.00 88.62 99 GLY A O 1
ATOM 791 N N . ARG A 1 100 ? 2.353 -13.269 2.623 1.00 92.75 100 ARG A N 1
ATOM 792 C CA . ARG A 1 100 ? 2.645 -12.160 3.536 1.00 92.75 100 ARG A CA 1
ATOM 793 C C . ARG A 1 100 ? 1.784 -10.952 3.209 1.00 92.75 100 ARG A C 1
ATOM 795 O O . ARG A 1 100 ? 1.526 -10.667 2.037 1.00 92.75 100 ARG A O 1
ATOM 802 N N . VAL A 1 101 ? 1.392 -10.238 4.258 1.00 95.69 101 VAL A N 1
ATOM 803 C CA . VAL A 1 101 ? 0.810 -8.897 4.191 1.00 95.69 101 VAL A CA 1
ATOM 804 C C . VAL A 1 101 ? 1.771 -7.963 4.907 1.00 95.69 101 VAL A C 1
ATOM 806 O O . VAL A 1 101 ? 2.107 -8.188 6.066 1.00 95.69 101 VAL A O 1
ATOM 809 N N . GLU A 1 102 ? 2.230 -6.937 4.205 1.00 96.31 102 GLU A N 1
ATOM 810 C CA . GLU A 1 102 ? 3.191 -5.967 4.713 1.00 96.31 102 GLU A CA 1
ATOM 811 C C . GLU A 1 102 ? 2.608 -4.562 4.591 1.00 96.31 102 GLU A C 1
ATOM 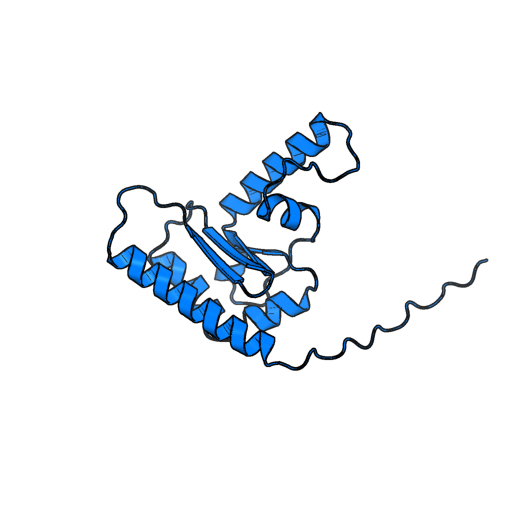813 O O . GLU A 1 102 ? 2.225 -4.140 3.498 1.00 96.31 102 GLU A O 1
ATOM 818 N N . LEU A 1 103 ? 2.569 -3.839 5.711 1.00 96.88 103 LEU A N 1
ATOM 819 C CA . LEU A 1 103 ? 2.244 -2.419 5.768 1.00 96.88 103 LEU A CA 1
ATOM 820 C C . LEU A 1 103 ? 3.527 -1.647 6.080 1.00 96.88 103 LEU A C 1
ATOM 822 O O . LEU A 1 103 ? 4.164 -1.892 7.102 1.00 96.88 103 LEU A O 1
ATOM 826 N N . ARG A 1 104 ? 3.895 -0.704 5.213 1.00 95.38 104 ARG A N 1
ATOM 827 C CA . ARG A 1 104 ? 4.987 0.244 5.458 1.00 95.38 104 ARG A CA 1
ATOM 828 C C . ARG A 1 104 ? 4.418 1.649 5.488 1.00 95.38 104 ARG A C 1
ATOM 830 O O . ARG A 1 104 ? 3.702 2.036 4.565 1.00 95.38 104 ARG A O 1
ATOM 837 N N . LEU A 1 105 ? 4.785 2.397 6.518 1.00 94.25 105 LEU A N 1
ATOM 838 C CA . LEU A 1 105 ? 4.407 3.789 6.709 1.00 94.25 105 LEU A CA 1
ATOM 839 C C . LEU A 1 105 ? 5.673 4.619 6.892 1.00 94.25 105 LEU A C 1
ATOM 841 O O . LEU A 1 105 ? 6.592 4.216 7.603 1.00 94.25 105 LEU A O 1
ATOM 845 N N . GLU A 1 106 ? 5.723 5.765 6.232 1.00 92.19 106 GLU A N 1
ATOM 846 C CA . GLU A 1 106 ? 6.635 6.841 6.586 1.00 92.19 106 GLU A CA 1
ATOM 847 C C . GLU A 1 106 ? 6.070 7.558 7.808 1.00 92.19 106 GLU A C 1
ATOM 849 O O . GLU A 1 106 ? 4.901 7.927 7.810 1.00 92.19 106 GLU A O 1
ATOM 854 N N . VAL A 1 107 ? 6.892 7.744 8.838 1.00 88.69 107 VAL A N 1
ATOM 855 C CA . VAL A 1 107 ? 6.518 8.481 10.046 1.00 88.69 107 VAL A CA 1
ATOM 856 C C . VAL A 1 107 ? 7.348 9.754 10.078 1.00 88.69 107 VAL A C 1
ATOM 858 O O . VAL A 1 107 ? 8.576 9.713 10.074 1.00 88.69 107 VAL A O 1
ATOM 861 N N . SER A 1 108 ? 6.665 10.893 10.048 1.00 81.56 108 SER A N 1
ATOM 862 C CA . SER A 1 108 ? 7.267 12.220 10.141 1.00 81.56 108 SER A CA 1
ATOM 863 C C . SER A 1 108 ? 7.163 12.675 11.593 1.00 81.56 108 SER A C 1
ATOM 865 O O . SER A 1 108 ? 6.095 13.102 12.022 1.00 81.56 108 SER A O 1
ATOM 867 N N . GLY A 1 109 ? 8.253 12.543 12.346 1.00 81.94 109 GLY A N 1
ATOM 868 C CA . GLY A 1 109 ? 8.291 12.825 13.783 1.00 81.94 109 GLY A CA 1
ATOM 869 C C . GLY A 1 109 ? 8.345 11.553 14.624 1.00 81.94 109 GLY A C 1
ATOM 870 O O . GLY A 1 109 ? 8.813 10.513 14.155 1.00 81.94 109 GLY A O 1
ATOM 871 N N . ASP A 1 110 ? 7.880 11.652 15.865 1.00 84.50 110 ASP A N 1
ATOM 872 C CA . ASP A 1 110 ? 7.970 10.560 16.828 1.00 84.50 110 ASP A CA 1
ATOM 873 C C . ASP A 1 110 ? 6.894 9.496 16.599 1.00 84.50 110 ASP A C 1
ATOM 875 O O . ASP A 1 110 ? 5.739 9.780 16.269 1.00 84.50 110 ASP A O 1
ATOM 879 N N . LEU A 1 111 ? 7.280 8.237 16.804 1.00 87.81 111 LEU A N 1
ATOM 880 C CA . LEU A 1 111 ? 6.356 7.113 16.769 1.00 87.81 111 LEU A CA 1
ATOM 881 C C . LEU A 1 111 ? 5.495 7.122 18.039 1.00 87.81 111 LEU A C 1
ATOM 883 O O . LEU A 1 111 ? 5.981 6.776 19.115 1.00 87.81 111 LEU A O 1
ATOM 887 N N . SER A 1 112 ? 4.220 7.492 17.911 1.00 90.94 112 SER A N 1
ATOM 888 C CA . SER A 1 112 ? 3.272 7.465 19.029 1.00 90.94 112 SER A CA 1
ATOM 889 C C . SER A 1 112 ? 2.576 6.097 19.162 1.00 90.94 112 SER A C 1
ATOM 891 O O . SER A 1 112 ? 2.361 5.416 18.149 1.00 90.94 112 SER A O 1
ATOM 893 N N . PRO A 1 113 ? 2.184 5.679 20.383 1.00 94.38 113 PRO A N 1
ATOM 894 C CA . PRO A 1 113 ? 1.386 4.469 20.589 1.00 94.38 113 PRO A CA 1
ATOM 895 C C . PRO A 1 113 ? 0.073 4.476 19.795 1.00 94.38 113 PRO A C 1
ATOM 897 O O . PRO A 1 113 ? -0.304 3.466 19.208 1.00 94.38 113 PRO A O 1
ATOM 900 N N . GLU A 1 114 ? -0.587 5.630 19.689 1.00 93.00 114 GLU A N 1
ATOM 901 C CA . GLU A 1 114 ? -1.853 5.774 18.966 1.00 93.00 114 GLU A CA 1
ATOM 902 C C . GLU A 1 114 ? -1.670 5.533 17.465 1.00 93.00 114 GLU A C 1
ATOM 904 O O . GLU A 1 114 ? -2.498 4.870 16.840 1.00 93.00 114 GLU A O 1
ATOM 909 N N . LEU A 1 115 ? -0.581 6.040 16.874 1.00 91.81 115 LEU A N 1
ATOM 910 C CA . LEU A 1 115 ? -0.254 5.773 15.474 1.00 91.81 115 LEU A CA 1
ATOM 911 C C . LEU A 1 115 ? -0.008 4.278 15.251 1.00 91.81 115 LEU A C 1
ATOM 913 O O . LEU A 1 115 ? -0.490 3.717 14.263 1.00 91.81 115 LEU A O 1
ATOM 917 N N . LEU A 1 116 ? 0.711 3.629 16.172 1.00 93.75 116 LEU A N 1
ATOM 918 C CA . LEU A 1 116 ? 0.977 2.196 16.099 1.00 93.75 116 LEU A CA 1
ATOM 919 C C . LEU A 1 116 ? -0.320 1.380 16.175 1.00 93.75 116 LEU A C 1
ATOM 921 O O . LEU A 1 116 ? -0.521 0.501 15.337 1.00 93.75 116 LEU A O 1
ATOM 925 N N . ASP A 1 117 ? -1.225 1.707 17.097 1.00 95.75 117 ASP A N 1
ATOM 926 C CA . ASP A 1 117 ? -2.523 1.037 17.235 1.00 95.75 117 ASP A CA 1
ATOM 927 C C . ASP A 1 117 ? -3.392 1.207 15.982 1.00 95.75 117 ASP A C 1
ATOM 929 O O . ASP A 1 117 ? -4.018 0.254 15.506 1.00 95.75 117 ASP A O 1
ATOM 933 N N . ARG A 1 118 ? -3.399 2.407 15.388 1.00 95.31 118 ARG A N 1
ATOM 934 C CA . ARG A 1 118 ? -4.122 2.682 14.135 1.00 95.31 118 ARG A CA 1
ATOM 935 C C . ARG A 1 118 ? -3.533 1.910 12.956 1.00 95.31 118 ARG A C 1
ATOM 937 O O . ARG A 1 118 ? -4.281 1.283 12.200 1.00 95.31 118 ARG A O 1
ATOM 944 N N . ALA A 1 119 ? -2.207 1.904 12.823 1.00 95.31 119 ALA A N 1
ATOM 945 C CA . ALA A 1 119 ? -1.502 1.145 11.794 1.00 95.31 119 ALA A CA 1
ATOM 946 C C . ALA A 1 119 ? -1.731 -0.366 11.952 1.00 95.31 119 ALA A C 1
ATOM 948 O O . ALA A 1 119 ? -2.001 -1.067 10.973 1.00 95.31 119 ALA A O 1
ATOM 949 N N . TRP A 1 120 ? -1.693 -0.864 13.188 1.00 96.50 120 TRP A N 1
ATOM 950 C CA . TRP A 1 120 ? -1.983 -2.255 13.509 1.00 96.50 120 TRP A CA 1
ATOM 951 C C . TRP A 1 120 ? -3.428 -2.623 13.171 1.00 96.50 120 TRP A C 1
ATOM 953 O O . TRP A 1 120 ? -3.663 -3.638 12.515 1.00 96.50 120 TRP A O 1
ATOM 963 N N . GLY A 1 121 ? -4.397 -1.772 13.515 1.00 96.31 121 GLY A N 1
ATOM 964 C CA . GLY A 1 121 ? -5.802 -1.962 13.151 1.00 96.31 121 GLY A CA 1
ATOM 965 C C . GLY A 1 121 ? -6.020 -2.055 11.636 1.00 96.31 121 GLY A C 1
ATOM 966 O O . GLY A 1 121 ? -6.770 -2.921 11.168 1.00 96.31 121 GLY A O 1
ATOM 967 N N . LEU A 1 122 ? -5.324 -1.222 10.852 1.00 96.38 122 LEU A N 1
ATOM 968 C CA . LEU A 1 122 ? -5.332 -1.306 9.388 1.00 96.38 122 LEU A CA 1
ATOM 969 C C . LEU A 1 122 ? -4.728 -2.630 8.895 1.00 96.38 122 LEU A C 1
ATOM 971 O O . LEU A 1 122 ? -5.340 -3.319 8.073 1.00 96.38 122 LEU A O 1
ATOM 975 N N . LEU A 1 123 ? -3.563 -3.023 9.420 1.00 97.06 123 LEU A N 1
ATOM 976 C CA . LEU A 1 123 ? -2.905 -4.280 9.053 1.00 97.06 123 LEU A CA 1
ATOM 977 C C . LEU A 1 123 ? -3.776 -5.498 9.390 1.00 97.06 123 LEU A C 1
ATOM 979 O O . LEU A 1 123 ? -3.899 -6.407 8.573 1.00 97.06 123 LEU A O 1
ATOM 983 N N . GLN A 1 124 ? -4.447 -5.508 10.541 1.00 96.38 124 GLN A N 1
ATOM 984 C CA . GLN A 1 124 ? -5.368 -6.580 10.920 1.00 96.38 124 GLN A CA 1
ATOM 985 C C . GLN A 1 124 ? -6.545 -6.715 9.950 1.00 96.38 124 GLN A C 1
ATOM 987 O O . GLN A 1 124 ? -6.947 -7.832 9.618 1.00 96.38 124 GLN A O 1
ATOM 992 N N . ARG A 1 125 ? -7.107 -5.596 9.476 1.00 95.88 125 ARG A N 1
ATOM 993 C CA . ARG A 1 125 ? -8.158 -5.627 8.448 1.00 95.88 125 ARG A CA 1
ATOM 994 C C . ARG A 1 125 ? -7.619 -6.170 7.125 1.00 95.88 125 ARG A C 1
ATOM 996 O O . ARG A 1 125 ? -8.291 -6.987 6.502 1.00 95.88 125 ARG A O 1
ATOM 1003 N N . ALA A 1 126 ? -6.394 -5.806 6.746 1.00 95.69 126 ALA A N 1
ATOM 1004 C CA . ALA A 1 126 ? -5.740 -6.358 5.561 1.00 95.69 126 ALA A CA 1
ATOM 1005 C C . ALA A 1 126 ? -5.468 -7.868 5.690 1.00 95.69 126 ALA A C 1
ATOM 1007 O O . ALA A 1 126 ? -5.686 -8.608 4.735 1.00 95.69 126 ALA A O 1
ATOM 1008 N N . LEU A 1 127 ? -5.056 -8.346 6.869 1.00 95.00 127 LEU A N 1
ATOM 1009 C CA . LEU A 1 127 ? -4.859 -9.772 7.155 1.00 95.00 127 LEU A CA 1
ATOM 1010 C C . LEU A 1 127 ? -6.174 -10.558 7.100 1.00 95.00 127 LEU A C 1
ATOM 1012 O O . LEU A 1 127 ? -6.227 -11.621 6.487 1.00 95.00 127 LEU A O 1
ATOM 1016 N N . ARG A 1 128 ? -7.256 -10.027 7.687 1.00 93.75 128 ARG A N 1
ATOM 1017 C CA . ARG A 1 128 ? -8.587 -10.647 7.580 1.00 93.75 128 ARG A CA 1
ATOM 1018 C C . ARG A 1 128 ? -9.033 -10.753 6.127 1.00 93.75 128 ARG A C 1
ATOM 1020 O O . ARG A 1 128 ? -9.462 -11.824 5.708 1.00 93.75 128 ARG A O 1
ATOM 1027 N N . GLN A 1 129 ? -8.858 -9.683 5.352 1.00 92.94 129 GLN A N 1
ATOM 1028 C CA . GLN A 1 129 ? -9.166 -9.712 3.927 1.00 92.94 129 GLN A CA 1
ATOM 1029 C C . GLN A 1 129 ? -8.309 -10.739 3.185 1.00 92.94 129 GLN A C 1
ATOM 1031 O O . GLN A 1 129 ? -8.827 -11.475 2.355 1.00 92.94 129 GLN A O 1
ATOM 1036 N N . ALA A 1 130 ? -7.023 -10.853 3.524 1.00 91.88 130 ALA A N 1
ATOM 1037 C CA . ALA A 1 130 ? -6.131 -11.847 2.935 1.00 91.88 130 ALA A CA 1
ATOM 1038 C C . ALA A 1 130 ? -6.640 -13.278 3.125 1.00 91.88 130 ALA A C 1
ATOM 1040 O O . ALA A 1 130 ? -6.606 -14.063 2.180 1.00 91.88 130 ALA A O 1
ATOM 1041 N N . HIS A 1 131 ? -7.138 -13.606 4.319 1.00 90.75 131 HIS A N 1
ATOM 1042 C CA . HIS A 1 131 ? -7.734 -14.913 4.581 1.00 90.75 131 HIS A CA 1
ATOM 1043 C C . HIS A 1 131 ? -9.009 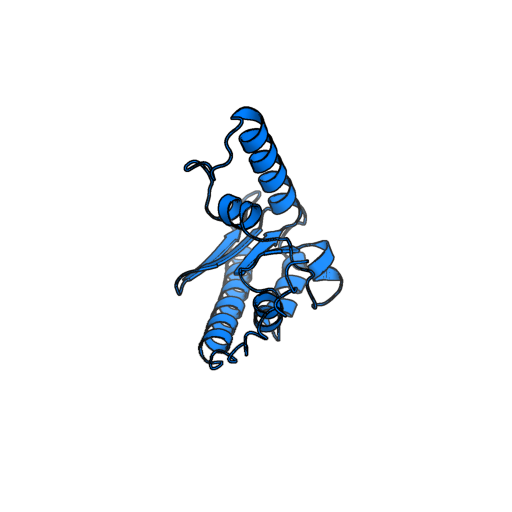-15.142 3.767 1.00 90.75 131 HIS A C 1
ATOM 1045 O O . HIS A 1 131 ? -9.185 -16.237 3.242 1.00 90.75 131 HIS A O 1
ATOM 1051 N N . LEU A 1 132 ? -9.859 -14.123 3.609 1.00 89.94 132 LEU A N 1
ATOM 1052 C CA . LEU A 1 132 ? -11.064 -14.225 2.779 1.00 89.94 132 LEU A CA 1
ATOM 1053 C C . LEU A 1 132 ? -10.712 -14.462 1.306 1.00 89.94 132 LEU A C 1
ATOM 1055 O O . LEU A 1 132 ? -11.215 -15.407 0.708 1.00 89.94 132 LEU A O 1
ATOM 1059 N N . VAL A 1 133 ? -9.788 -13.672 0.748 1.00 88.31 133 VAL A N 1
ATOM 1060 C CA . VAL A 1 133 ? -9.338 -13.836 -0.645 1.00 88.31 133 VAL A CA 1
ATOM 1061 C C . VAL A 1 133 ? -8.662 -15.193 -0.864 1.00 88.31 133 VAL A C 1
ATOM 1063 O O . VAL A 1 133 ? -8.794 -15.775 -1.934 1.00 88.31 133 VAL A O 1
ATOM 1066 N N . ALA A 1 134 ? -7.936 -15.709 0.132 1.00 85.62 134 ALA A N 1
ATOM 1067 C CA . ALA A 1 134 ? -7.304 -17.026 0.053 1.00 85.62 134 ALA A CA 1
ATOM 1068 C C . ALA A 1 134 ? -8.308 -18.187 0.168 1.00 85.62 134 ALA A C 1
ATOM 1070 O O . ALA A 1 134 ? -8.073 -19.247 -0.409 1.00 85.62 134 ALA A O 1
ATOM 1071 N N . ALA A 1 135 ? -9.396 -17.999 0.920 1.00 82.38 135 ALA A N 1
ATOM 1072 C CA . ALA A 1 135 ? -10.466 -18.981 1.070 1.00 82.38 135 ALA A CA 1
ATOM 1073 C C . ALA A 1 135 ? -11.421 -19.001 -0.130 1.00 82.38 135 ALA A C 1
ATOM 1075 O O . ALA A 1 135 ? -12.105 -20.002 -0.347 1.00 82.38 135 ALA A O 1
ATOM 1076 N N . GLU A 1 136 ? -11.479 -17.921 -0.912 1.00 72.38 136 GLU A N 1
ATOM 1077 C CA . GLU A 1 136 ? -12.274 -17.897 -2.130 1.00 72.38 136 GLU A CA 1
ATOM 1078 C C . GLU A 1 136 ? -11.649 -18.862 -3.154 1.00 72.38 136 GLU A C 1
ATOM 1080 O O . GLU A 1 136 ? -10.499 -18.666 -3.565 1.00 72.38 136 GLU A O 1
ATOM 1085 N N . PRO A 1 137 ? -12.356 -19.939 -3.559 1.00 57.97 137 PRO A N 1
ATOM 1086 C CA . PRO A 1 137 ? -11.824 -20.866 -4.545 1.00 57.97 137 PRO A CA 1
ATOM 1087 C C . PRO A 1 137 ? -11.507 -20.055 -5.789 1.00 57.97 137 PRO A C 1
ATOM 1089 O O . PRO A 1 137 ? -12.362 -19.287 -6.232 1.00 57.97 137 PRO A O 1
ATOM 1092 N N . ALA A 1 138 ? -10.280 -20.196 -6.309 1.00 56.72 138 ALA A N 1
ATOM 1093 C CA . ALA A 1 138 ? -9.810 -19.480 -7.486 1.00 56.72 138 ALA A CA 1
ATOM 1094 C C . ALA A 1 138 ? -10.916 -19.529 -8.537 1.00 56.72 138 ALA A C 1
ATOM 1096 O O . ALA A 1 138 ? -11.135 -20.583 -9.138 1.00 56.72 138 ALA A O 1
ATOM 1097 N N . ARG A 1 139 ? -11.680 -18.434 -8.685 1.00 52.94 139 ARG A N 1
ATOM 1098 C CA . ARG A 1 139 ? -12.783 -18.385 -9.640 1.00 52.94 139 ARG A CA 1
ATOM 1099 C C . ARG A 1 139 ? -12.121 -18.624 -10.971 1.00 52.94 139 ARG A C 1
ATOM 1101 O O . ARG A 1 139 ? -11.390 -17.758 -11.449 1.00 52.94 139 ARG A O 1
ATOM 1108 N N . GLY A 1 140 ? -12.291 -19.844 -11.478 1.00 44.19 140 GLY A N 1
ATOM 1109 C CA . GLY A 1 140 ? -11.633 -20.318 -12.672 1.00 44.19 140 GLY A CA 1
ATOM 1110 C C . GLY A 1 140 ? -11.905 -19.293 -13.745 1.00 44.19 140 GLY A C 1
ATOM 1111 O O . GLY A 1 140 ? -13.033 -19.164 -14.222 1.00 44.19 140 GLY A O 1
ATOM 1112 N N . GLN A 1 141 ? -10.883 -18.513 -14.078 1.00 48.19 141 GLN A N 1
ATOM 1113 C CA . GLN A 1 141 ? -10.940 -17.669 -15.241 1.00 48.19 141 GLN A CA 1
ATOM 1114 C C . GLN A 1 141 ? -10.987 -18.673 -16.386 1.00 48.19 141 GLN A C 1
ATOM 1116 O O . GLN A 1 141 ? -9.973 -19.269 -16.746 1.00 48.19 141 GLN A O 1
ATOM 1121 N N . LYS A 1 142 ? -12.192 -18.944 -16.904 1.00 39.59 142 LYS A N 1
ATOM 1122 C CA . LYS A 1 142 ? -12.336 -19.492 -18.246 1.00 39.59 142 LYS A CA 1
ATOM 1123 C C . LYS A 1 142 ? -11.616 -18.491 -19.132 1.00 39.59 142 LYS A C 1
ATOM 1125 O O . LYS A 1 142 ? -12.154 -17.430 -19.438 1.00 39.59 142 LYS A O 1
ATOM 1130 N N . MET A 1 143 ? -10.361 -18.794 -19.433 1.00 39.44 143 MET A N 1
ATOM 1131 C CA . MET A 1 143 ? -9.566 -18.087 -20.411 1.00 39.44 143 MET A CA 1
ATOM 1132 C C . MET A 1 143 ? -10.351 -18.219 -21.709 1.00 39.44 143 MET A C 1
ATOM 1134 O O . MET A 1 143 ? -10.402 -19.298 -22.296 1.00 39.44 143 MET A O 1
ATOM 1138 N N . GLN A 1 144 ? -11.093 -17.172 -22.078 1.00 43.19 144 GLN A N 1
ATOM 1139 C CA . GLN A 1 144 ? -11.734 -17.141 -23.381 1.00 43.19 144 GLN A CA 1
ATOM 1140 C C . GLN A 1 144 ? -10.592 -17.236 -24.396 1.00 43.19 144 GLN A C 1
ATOM 1142 O O . GLN A 1 144 ? -9.658 -16.431 -24.311 1.00 43.19 144 GLN A O 1
ATOM 1147 N N . PRO A 1 145 ? -10.592 -18.242 -25.288 1.00 38.78 145 PRO A N 1
ATOM 1148 C CA . PRO A 1 145 ? -9.556 -18.342 -26.296 1.00 38.78 145 PRO A CA 1
ATOM 1149 C C . PRO A 1 145 ? -9.574 -17.052 -27.114 1.00 38.78 145 PRO A C 1
ATOM 1151 O O . PRO A 1 145 ? -10.624 -16.621 -27.591 1.00 38.78 145 PRO A O 1
ATOM 1154 N N . VAL A 1 146 ? -8.407 -16.416 -27.228 1.00 58.97 146 VAL A N 1
ATOM 1155 C CA . VAL A 1 146 ? -8.206 -15.287 -28.136 1.00 58.97 146 VAL A CA 1
ATOM 1156 C C . VAL A 1 146 ? -8.630 -15.767 -29.528 1.00 58.97 146 VAL A C 1
ATOM 1158 O O . VAL A 1 146 ? -8.100 -16.788 -29.976 1.00 58.97 146 VAL A O 1
ATOM 1161 N N . PRO A 1 147 ? -9.589 -15.109 -30.207 1.00 48.03 147 PRO A N 1
ATOM 1162 C CA . PRO A 1 147 ? -10.018 -15.546 -31.526 1.00 48.03 147 PRO A CA 1
ATOM 1163 C C . PRO A 1 147 ? -8.815 -15.506 -32.466 1.00 48.03 147 PRO A C 1
ATOM 1165 O O . PRO A 1 147 ? -8.190 -14.460 -32.657 1.00 48.03 147 PRO A O 1
ATOM 1168 N N . SER A 1 148 ? -8.464 -16.669 -33.012 1.00 56.69 148 SER A N 1
ATOM 1169 C CA . SER A 1 148 ? -7.403 -16.816 -33.999 1.00 56.69 148 SER A CA 1
ATOM 1170 C C . SER A 1 148 ? -7.751 -15.944 -35.201 1.00 56.69 148 SER A C 1
ATOM 1172 O O . SER A 1 148 ? -8.710 -16.210 -35.922 1.00 56.69 148 SER A O 1
ATOM 1174 N N . ARG A 1 149 ? -6.997 -14.861 -35.390 1.00 54.78 149 ARG A N 1
ATOM 1175 C CA . ARG A 1 149 ? -7.108 -14.018 -36.578 1.00 54.78 149 ARG A CA 1
ATOM 1176 C C . ARG A 1 149 ? -6.625 -14.861 -37.768 1.00 54.78 149 ARG A C 1
ATOM 1178 O O . ARG A 1 149 ? -5.507 -15.372 -37.683 1.00 54.78 149 ARG A O 1
ATOM 1185 N N . PRO A 1 150 ? -7.421 -15.062 -38.832 1.00 55.00 150 PRO A N 1
ATOM 1186 C CA . PRO A 1 150 ? -6.937 -15.783 -39.999 1.00 55.00 150 PRO A CA 1
ATOM 1187 C C . PRO A 1 150 ? -5.788 -14.988 -40.625 1.00 55.00 150 PRO A C 1
ATOM 1189 O O . PRO A 1 150 ? -5.886 -13.769 -40.786 1.00 55.00 150 PRO A O 1
ATOM 1192 N N . LEU A 1 151 ? -4.688 -15.684 -40.912 1.00 53.75 151 LEU A N 1
ATOM 1193 C CA . LEU A 1 151 ? -3.610 -15.166 -41.745 1.00 53.75 151 LEU A CA 1
ATOM 1194 C C . LEU A 1 151 ? -4.202 -14.937 -43.140 1.00 53.75 151 LEU A C 1
ATOM 1196 O O . LEU A 1 151 ? -4.699 -15.883 -43.751 1.00 53.75 151 LEU A O 1
ATOM 1200 N N . VAL A 1 152 ? -4.214 -13.677 -43.569 1.00 62.78 152 VAL A N 1
ATOM 1201 C CA . VAL A 1 152 ? -4.433 -13.286 -44.968 1.00 62.78 152 VAL A CA 1
ATOM 1202 C C . VAL A 1 152 ? -3.088 -13.330 -45.670 1.00 62.78 152 VAL A C 1
ATOM 1204 O O . VAL A 1 152 ? -2.117 -12.832 -45.054 1.00 62.78 152 VAL A O 1
#

Secondary structure (DSSP, 8-state):
-EEEEHHHHHHHHHHHHHHHHHHT-SS--TT--HHHHHHHHSPEEPP-S-HHHHHHEEEE-SSHHHHHHHTSTHHHHHHHHGGGTS-TTS-EEEEEETTEEEEEE--SS---HHHHHHHHHHHHHHHHHHHHHHHS-------PPPP-PPP-

Organism: NCBI:txid2759899

Foldseek 3Di:
DKKKWPLQLVVLVVVLVCVCVVPVDPDDDPPDDPVSVQPVPFPWADQPDDPQSNVTMTDTDPDNVVNVLLCPPDLVVLSSVVCVPAPRNWIWMWDDDDNDTDIDTDDDDDDDPVSVVSSVVNSVSSNVSVVVSVPPDPPPPPPPPDPPDDDD